Protein AF-A0A1V5KJ28-F1 (afdb_monomer_lite)

Sequence (59 aa):
MLCGPFSDYGGGMVVVNAPTREEARAIFESDPYVAEGYKTYQLRTLEVANRENGYLLGE

Structure (mmCIF, N/CA/C/O backbone):
data_AF-A0A1V5KJ28-F1
#
_entry.id   AF-A0A1V5KJ28-F1
#
loop_
_atom_site.group_PDB
_atom_site.id
_atom_site.type_symbol
_atom_site.label_atom_id
_atom_site.label_alt_id
_atom_site.label_comp_id
_atom_site.label_asym_id
_atom_site.label_entity_id
_atom_site.label_seq_id
_atom_site.pdbx_PDB_ins_code
_atom_site.Cartn_x
_atom_site.Cartn_y
_atom_site.Cartn_z
_atom_site.occupancy
_atom_site.B_iso_or_equiv
_atom_site.auth_seq_id
_atom_site.auth_comp_id
_atom_site.auth_asym_id
_atom_site.auth_atom_id
_atom_site.pdbx_PDB_model_num
ATOM 1 N N . MET A 1 1 ? -1.075 9.934 -2.081 1.00 75.00 1 MET A N 1
ATOM 2 C CA . MET A 1 1 ? -1.841 8.673 -2.106 1.00 75.00 1 MET A CA 1
ATOM 3 C C . MET A 1 1 ? -1.906 8.227 -3.554 1.00 75.00 1 MET A C 1
ATOM 5 O O . MET A 1 1 ? -2.296 9.040 -4.382 1.00 75.00 1 MET A O 1
ATOM 9 N N . LEU A 1 2 ? -1.442 7.017 -3.865 1.00 91.44 2 LEU A N 1
ATOM 10 C CA . LEU A 1 2 ? -1.557 6.423 -5.203 1.00 91.44 2 LEU A CA 1
ATOM 11 C C . LEU A 1 2 ? -2.605 5.317 -5.125 1.00 91.44 2 LEU A C 1
ATOM 13 O O . LEU A 1 2 ? -2.520 4.481 -4.228 1.00 91.44 2 LEU A O 1
ATOM 17 N N . CYS A 1 3 ? -3.586 5.307 -6.019 1.00 93.56 3 CYS A N 1
ATOM 18 C CA . CYS A 1 3 ? -4.607 4.267 -6.040 1.00 93.56 3 CYS A CA 1
ATOM 19 C C . CYS A 1 3 ? -5.158 4.028 -7.444 1.00 93.56 3 CYS A C 1
ATOM 21 O O . CYS A 1 3 ? -5.152 4.928 -8.283 1.00 93.56 3 CYS A O 1
ATOM 23 N N . GLY A 1 4 ? -5.644 2.812 -7.687 1.00 93.88 4 GLY A N 1
ATOM 24 C CA . GLY A 1 4 ? -6.323 2.472 -8.932 1.00 93.88 4 GLY A CA 1
ATOM 25 C C . GLY A 1 4 ? -6.679 0.989 -9.041 1.00 93.88 4 GLY A C 1
ATOM 26 O O . GLY A 1 4 ? -6.093 0.161 -8.335 1.00 93.88 4 GLY A O 1
ATOM 27 N N . PRO A 1 5 ? -7.650 0.650 -9.904 1.00 95.94 5 PRO A N 1
ATOM 28 C CA . PRO A 1 5 ? -7.943 -0.732 -10.249 1.00 95.94 5 PRO A CA 1
ATOM 29 C C . PRO A 1 5 ? -6.833 -1.317 -11.129 1.00 95.94 5 PRO A C 1
ATOM 31 O O . PRO A 1 5 ? -6.173 -0.592 -11.877 1.00 95.94 5 PRO A O 1
ATOM 34 N N . PHE A 1 6 ? -6.660 -2.634 -11.075 1.00 95.62 6 PHE A N 1
ATOM 35 C CA . PHE A 1 6 ? -5.872 -3.336 -12.083 1.00 95.62 6 PHE A CA 1
ATOM 36 C C . PHE A 1 6 ? -6.698 -3.464 -13.367 1.00 95.62 6 PHE A C 1
ATOM 38 O O . PHE A 1 6 ? -7.901 -3.713 -13.318 1.00 95.62 6 PHE A O 1
ATOM 45 N N . SER A 1 7 ? -6.068 -3.276 -14.525 1.00 96.62 7 SER A N 1
ATOM 46 C CA . SER A 1 7 ? -6.752 -3.368 -15.824 1.00 96.62 7 SER A CA 1
ATOM 47 C C . SER A 1 7 ? -7.003 -4.808 -16.278 1.00 96.62 7 SER A C 1
ATOM 49 O O . SER A 1 7 ? -7.800 -5.041 -17.180 1.00 96.62 7 SER A O 1
ATOM 51 N N . ASP A 1 8 ? -6.299 -5.762 -15.679 1.00 96.44 8 ASP A N 1
ATOM 52 C CA . ASP A 1 8 ? -6.210 -7.168 -16.072 1.00 96.44 8 ASP A CA 1
ATOM 53 C C . ASP A 1 8 ? -6.601 -8.139 -14.943 1.00 96.44 8 ASP A C 1
ATOM 55 O O . ASP A 1 8 ? -6.612 -9.353 -15.145 1.00 96.44 8 ASP A O 1
ATOM 59 N N . TYR A 1 9 ? -6.961 -7.626 -13.764 1.00 93.50 9 TYR A N 1
ATOM 60 C CA . TYR A 1 9 ? -7.347 -8.431 -12.610 1.00 93.50 9 TYR A CA 1
ATOM 61 C C . TYR A 1 9 ? -8.474 -7.774 -11.810 1.00 93.50 9 TYR A C 1
ATOM 63 O O . TYR A 1 9 ? -8.524 -6.555 -11.648 1.00 93.50 9 TYR A O 1
ATOM 71 N N . GLY A 1 10 ? -9.370 -8.598 -11.260 1.00 90.94 10 GLY A N 1
ATOM 72 C CA . GLY A 1 10 ? -10.428 -8.150 -10.356 1.00 90.94 10 GLY A CA 1
ATOM 73 C C . GLY A 1 10 ? -9.849 -7.667 -9.026 1.00 90.94 10 GLY A C 1
ATOM 74 O O . GLY A 1 10 ? -9.691 -8.449 -8.093 1.00 90.94 10 GLY A O 1
ATOM 75 N N . GLY A 1 11 ? -9.513 -6.381 -8.940 1.00 92.19 11 GLY A N 1
ATOM 76 C CA . GLY A 1 11 ? -8.946 -5.772 -7.742 1.00 92.19 11 GLY A CA 1
ATOM 77 C C . GLY A 1 11 ? -8.298 -4.419 -8.019 1.00 92.19 11 GLY A C 1
ATOM 78 O O . GLY A 1 11 ? -8.525 -3.792 -9.051 1.00 92.19 11 GLY A O 1
ATOM 79 N N . GLY A 1 12 ? -7.474 -3.968 -7.080 1.00 94.19 12 GLY A N 1
ATOM 80 C CA . GLY A 1 12 ? -6.697 -2.745 -7.218 1.00 94.19 12 GLY A CA 1
ATOM 81 C C . GLY A 1 12 ? -5.627 -2.637 -6.146 1.00 94.19 12 GLY A C 1
ATOM 82 O O . GLY A 1 12 ? -5.491 -3.509 -5.286 1.00 94.19 12 GLY A O 1
ATOM 83 N N . MET A 1 13 ? -4.884 -1.540 -6.189 1.00 95.69 13 MET A N 1
ATOM 84 C CA . MET A 1 13 ? -3.851 -1.226 -5.211 1.00 95.69 13 MET A CA 1
ATOM 85 C C . MET A 1 13 ? -4.057 0.181 -4.670 1.00 95.69 13 MET A C 1
ATOM 87 O O . MET A 1 13 ? -4.466 1.088 -5.393 1.00 95.69 13 MET A O 1
ATOM 91 N N . VAL A 1 14 ? -3.739 0.357 -3.391 1.00 93.69 14 VAL A N 1
ATOM 92 C CA . VAL A 1 14 ? -3.700 1.656 -2.727 1.00 93.69 14 VAL A CA 1
ATOM 93 C C . VAL A 1 14 ? -2.393 1.739 -1.947 1.00 93.69 14 VAL A C 1
ATOM 95 O O . VAL A 1 14 ? -2.099 0.874 -1.126 1.00 93.69 14 VAL A O 1
ATOM 98 N N . VAL A 1 15 ? -1.616 2.789 -2.198 1.00 95.44 15 VAL A N 1
ATOM 99 C CA . VAL A 1 15 ? -0.392 3.115 -1.464 1.00 95.44 15 VAL A CA 1
ATOM 100 C C . VAL A 1 15 ? -0.654 4.365 -0.632 1.00 95.44 15 VAL A C 1
ATOM 102 O O . VAL A 1 15 ? -0.884 5.464 -1.161 1.00 95.44 15 VAL A O 1
ATOM 105 N N . VAL A 1 16 ? -0.620 4.182 0.684 1.00 94.06 16 VAL A N 1
ATOM 106 C CA . VAL A 1 16 ? -0.767 5.240 1.686 1.00 94.06 16 VAL A CA 1
ATOM 107 C C . VAL A 1 16 ? 0.550 5.440 2.421 1.00 94.06 16 VAL A C 1
ATOM 109 O O . VAL A 1 16 ? 1.309 4.494 2.615 1.00 94.06 16 VAL A O 1
ATOM 112 N N . ASN A 1 17 ? 0.817 6.677 2.830 1.00 94.25 17 ASN A N 1
ATOM 113 C CA . ASN A 1 17 ? 1.875 6.961 3.787 1.00 94.25 17 ASN A CA 1
ATOM 114 C C . ASN A 1 17 ? 1.241 6.937 5.181 1.00 94.25 17 ASN A C 1
ATOM 116 O O . ASN A 1 17 ? 0.330 7.723 5.438 1.00 94.25 17 ASN A O 1
ATOM 120 N N . ALA A 1 18 ? 1.685 6.011 6.025 1.00 94.62 18 ALA A N 1
ATOM 121 C CA . ALA A 1 18 ? 1.219 5.859 7.394 1.00 94.62 18 ALA A CA 1
ATOM 122 C C . ALA A 1 18 ? 2.431 5.626 8.316 1.00 94.62 18 ALA A C 1
ATOM 124 O O . ALA A 1 18 ? 3.290 4.809 7.971 1.00 94.62 18 ALA A O 1
ATOM 125 N N . PRO A 1 19 ? 2.501 6.299 9.478 1.00 94.31 19 PRO A N 1
ATOM 126 C CA . PRO A 1 19 ? 3.550 6.100 10.481 1.00 94.31 19 PRO A CA 1
ATOM 127 C C . PRO A 1 19 ? 3.682 4.655 10.970 1.00 94.31 19 PRO A C 1
ATOM 129 O O . PRO A 1 19 ? 4.784 4.195 11.261 1.00 94.31 19 PRO A O 1
ATOM 132 N N . THR A 1 20 ? 2.558 3.941 11.068 1.00 96.19 20 THR A N 1
ATOM 133 C CA . THR A 1 20 ? 2.497 2.570 11.578 1.00 96.19 20 THR A CA 1
ATOM 134 C C . THR A 1 20 ? 1.607 1.688 10.709 1.00 96.19 20 THR A C 1
ATOM 136 O O . THR A 1 20 ? 0.745 2.154 9.955 1.00 96.19 20 THR A O 1
ATOM 139 N N . ARG A 1 21 ? 1.801 0.371 10.822 1.00 95.69 21 ARG A N 1
ATOM 140 C CA . ARG A 1 21 ? 0.973 -0.614 10.118 1.00 95.69 21 ARG A CA 1
ATOM 141 C C . ARG A 1 21 ? -0.466 -0.607 10.638 1.00 95.69 21 ARG A C 1
ATOM 143 O O . ARG A 1 21 ? -1.392 -0.883 9.880 1.00 95.69 21 ARG A O 1
ATOM 150 N N . GLU A 1 22 ? -0.649 -0.309 11.915 1.00 96.94 22 GLU A N 1
ATOM 151 C CA . GLU A 1 22 ? -1.935 -0.205 12.597 1.00 96.94 22 GLU A CA 1
ATOM 152 C C . GLU A 1 22 ? -2.728 0.995 12.074 1.00 96.94 22 GLU A C 1
ATOM 154 O O . GLU A 1 22 ? -3.898 0.845 11.733 1.00 96.94 22 GLU A O 1
ATOM 159 N N . GLU A 1 23 ? -2.083 2.151 11.899 1.00 95.75 23 GLU A N 1
ATOM 160 C CA . GLU A 1 23 ? -2.709 3.316 11.262 1.00 95.75 23 GLU A CA 1
ATOM 161 C C . GLU A 1 23 ? -3.064 3.040 9.799 1.00 95.75 23 GLU A C 1
ATOM 163 O O . GLU A 1 23 ? -4.174 3.350 9.366 1.00 95.75 23 GLU A O 1
ATOM 168 N N . ALA A 1 24 ? -2.176 2.379 9.046 1.00 95.62 24 ALA A N 1
ATOM 169 C CA . ALA A 1 24 ? -2.489 1.954 7.682 1.00 95.62 24 ALA A CA 1
ATOM 170 C C . ALA A 1 24 ? -3.718 1.033 7.645 1.00 95.62 24 ALA A C 1
ATOM 172 O O . ALA A 1 24 ? -4.575 1.174 6.776 1.00 95.62 24 ALA A O 1
ATOM 173 N N . ARG A 1 25 ? -3.825 0.099 8.598 1.00 96.06 25 ARG A N 1
ATOM 174 C CA . ARG A 1 25 ? -4.972 -0.805 8.718 1.00 96.06 25 ARG A CA 1
ATOM 175 C C . ARG A 1 25 ? -6.259 -0.047 9.024 1.00 96.06 25 ARG A C 1
ATOM 177 O O . ARG A 1 25 ? -7.250 -0.293 8.347 1.00 96.06 25 ARG A O 1
ATOM 184 N N . ALA A 1 26 ? -6.228 0.875 9.983 1.00 95.75 26 ALA A N 1
ATOM 185 C CA . ALA A 1 26 ? -7.395 1.661 10.372 1.00 95.75 26 ALA A CA 1
ATOM 186 C C . ALA A 1 26 ? -7.973 2.454 9.188 1.00 95.75 26 ALA A C 1
ATOM 188 O O . ALA A 1 26 ? -9.190 2.528 9.036 1.00 95.75 26 ALA A O 1
ATOM 189 N N . ILE A 1 27 ? -7.112 2.978 8.305 1.00 92.62 27 ILE A N 1
ATOM 190 C CA . ILE A 1 27 ? -7.546 3.645 7.069 1.00 92.62 27 ILE A CA 1
ATOM 191 C C . ILE A 1 27 ? -8.403 2.700 6.209 1.00 92.62 27 ILE A C 1
ATOM 193 O O . ILE A 1 27 ? -9.495 3.084 5.799 1.00 92.62 27 ILE A O 1
ATOM 197 N N . PHE A 1 28 ? -7.955 1.464 5.962 1.00 91.94 28 PHE A N 1
ATOM 198 C CA . PHE A 1 28 ? -8.705 0.510 5.131 1.00 91.94 28 PHE A CA 1
ATOM 199 C C . PHE A 1 28 ? -9.942 -0.068 5.820 1.00 91.94 28 PHE A C 1
ATOM 201 O O . PHE A 1 28 ? -10.962 -0.248 5.164 1.00 91.94 28 PHE A O 1
ATOM 208 N N . GLU A 1 29 ? -9.882 -0.340 7.124 1.00 94.62 29 GLU A N 1
ATOM 209 C CA . GLU A 1 29 ? -11.031 -0.862 7.878 1.00 94.62 29 GLU A CA 1
ATOM 210 C C . GLU A 1 29 ? -12.155 0.176 8.029 1.00 94.62 29 GLU A C 1
ATOM 212 O O . GLU A 1 29 ? -13.302 -0.198 8.257 1.00 94.62 29 GLU A O 1
ATOM 217 N N . SER A 1 30 ? -11.853 1.468 7.848 1.00 93.94 30 SER A N 1
ATOM 218 C CA . SER A 1 30 ? -12.865 2.532 7.809 1.00 93.94 30 SER A CA 1
ATOM 219 C C . SER A 1 30 ? -13.648 2.626 6.491 1.00 93.94 30 SER A C 1
ATOM 221 O O . SER A 1 30 ? -14.656 3.332 6.447 1.00 93.94 30 SER A O 1
ATOM 223 N N . ASP A 1 31 ? -13.227 1.934 5.421 1.00 91.00 31 ASP A N 1
ATOM 224 C CA . ASP A 1 31 ? -13.987 1.879 4.166 1.00 91.00 31 ASP A CA 1
ATOM 225 C C . ASP A 1 31 ? -15.261 1.034 4.386 1.00 91.00 31 ASP A C 1
ATOM 227 O O . ASP A 1 31 ? -15.142 -0.151 4.724 1.00 91.00 31 ASP A O 1
ATOM 231 N N . PRO A 1 32 ? -16.476 1.581 4.166 1.00 93.62 32 PRO A N 1
ATOM 232 C CA . PRO A 1 32 ? -17.725 0.843 4.350 1.00 93.62 32 PRO A CA 1
ATOM 233 C C . PRO A 1 32 ? -17.769 -0.476 3.578 1.00 93.62 32 PRO A C 1
ATOM 235 O O . PRO A 1 32 ? -18.281 -1.469 4.079 1.00 93.62 32 PRO A O 1
ATOM 238 N N . TYR A 1 33 ? -17.168 -0.541 2.389 1.00 91.44 33 TYR A N 1
ATOM 239 C CA . TYR A 1 33 ? -17.143 -1.774 1.606 1.00 91.44 33 TYR A CA 1
ATOM 240 C C . TYR A 1 33 ? -16.267 -2.857 2.237 1.00 91.44 33 TYR A C 1
ATOM 242 O O . TYR A 1 33 ? -16.513 -4.040 2.015 1.00 91.44 33 TYR A O 1
ATOM 250 N N . VAL A 1 34 ? -15.243 -2.475 2.999 1.00 93.38 34 VAL A N 1
ATOM 251 C CA . VAL A 1 34 ? -14.426 -3.418 3.769 1.00 93.38 34 VAL A CA 1
ATOM 252 C C . VAL A 1 34 ? -15.163 -3.812 5.047 1.00 93.38 34 VAL A C 1
ATOM 254 O O . VAL A 1 34 ? -15.298 -5.003 5.321 1.00 93.38 34 VAL A O 1
ATOM 257 N N . ALA A 1 35 ? -15.698 -2.837 5.787 1.00 93.81 35 ALA A N 1
ATOM 258 C CA . ALA A 1 35 ? -16.423 -3.070 7.037 1.00 93.81 35 ALA A CA 1
ATOM 259 C C . ALA A 1 35 ? -17.678 -3.945 6.851 1.00 93.81 35 ALA A C 1
ATOM 261 O O . ALA A 1 35 ? -17.968 -4.804 7.681 1.00 93.81 35 ALA A O 1
ATOM 262 N N . GLU A 1 36 ? -18.395 -3.767 5.741 1.00 95.50 36 GLU A N 1
ATOM 263 C CA . GLU A 1 36 ? -19.588 -4.543 5.384 1.00 95.50 36 GLU A CA 1
ATOM 264 C C . GLU A 1 36 ? -19.251 -5.854 4.640 1.00 95.50 36 GLU A C 1
ATOM 266 O O . GLU A 1 36 ? -20.148 -6.614 4.279 1.00 95.50 36 GLU A O 1
ATOM 271 N N . GLY A 1 37 ? -17.964 -6.156 4.419 1.00 93.50 37 GLY A N 1
ATOM 272 C CA . GLY A 1 37 ? -17.501 -7.432 3.858 1.00 93.50 37 GLY A CA 1
ATOM 273 C C . GLY A 1 37 ? -17.594 -7.568 2.332 1.00 93.50 37 GLY A C 1
ATOM 274 O O . GLY A 1 37 ? -17.341 -8.648 1.801 1.00 93.50 37 GLY A O 1
ATOM 275 N N . TYR A 1 38 ? -17.909 -6.495 1.604 1.00 91.62 38 TYR A N 1
ATOM 276 C CA . TYR A 1 38 ? -17.941 -6.485 0.134 1.00 91.62 38 TYR A CA 1
ATOM 277 C C . TYR A 1 38 ? -16.550 -6.489 -0.510 1.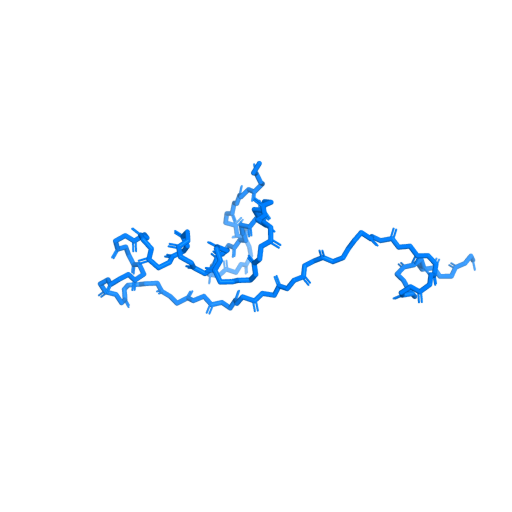00 91.62 38 TYR A C 1
ATOM 279 O O . TYR A 1 38 ? -16.406 -6.866 -1.674 1.00 91.62 38 TYR A O 1
ATOM 287 N N . LYS A 1 39 ? -15.521 -6.047 0.218 1.00 91.19 39 LYS A N 1
ATOM 288 C CA . LYS A 1 39 ? -14.128 -6.029 -0.232 1.00 91.19 39 LYS A CA 1
ATOM 289 C C . LYS A 1 39 ? -13.218 -6.668 0.804 1.00 91.19 39 LYS A C 1
ATOM 291 O O . LYS A 1 39 ? -13.304 -6.390 1.994 1.00 91.19 39 LYS A O 1
ATOM 296 N N . THR A 1 40 ? -12.271 -7.458 0.319 1.00 93.12 40 THR A N 1
ATOM 297 C CA . THR A 1 40 ? -11.149 -7.978 1.108 1.00 93.12 40 THR A CA 1
ATOM 298 C C . THR A 1 40 ? -9.856 -7.299 0.678 1.00 93.12 40 THR A C 1
ATOM 300 O O . THR A 1 40 ? -9.743 -6.858 -0.466 1.00 93.12 40 THR A O 1
ATOM 303 N N . TYR A 1 41 ? -8.849 -7.268 1.546 1.00 94.50 41 TYR A N 1
ATOM 304 C CA . TYR A 1 41 ? -7.548 -6.687 1.222 1.00 94.50 41 TYR A CA 1
ATOM 305 C C . TYR A 1 41 ? -6.400 -7.485 1.840 1.00 94.50 41 TYR A C 1
ATOM 307 O O . TYR A 1 41 ? -6.575 -8.260 2.780 1.00 94.50 41 TYR A O 1
ATOM 315 N N . GLN A 1 42 ? -5.197 -7.265 1.312 1.00 95.75 42 GLN A N 1
ATOM 316 C CA . GLN A 1 42 ? -3.953 -7.665 1.956 1.00 95.75 42 GLN A CA 1
ATOM 317 C C . GLN A 1 42 ? -3.153 -6.412 2.292 1.00 95.75 42 GLN A C 1
ATOM 319 O O . GLN A 1 42 ? -2.981 -5.537 1.449 1.00 95.75 42 GLN A O 1
ATOM 324 N N . LEU A 1 43 ? -2.631 -6.345 3.516 1.00 96.25 43 LEU A N 1
ATOM 325 C CA . LEU A 1 43 ? -1.768 -5.249 3.946 1.00 96.25 43 LEU A CA 1
ATOM 326 C C . LEU A 1 43 ? -0.298 -5.676 3.886 1.00 96.25 43 LEU A 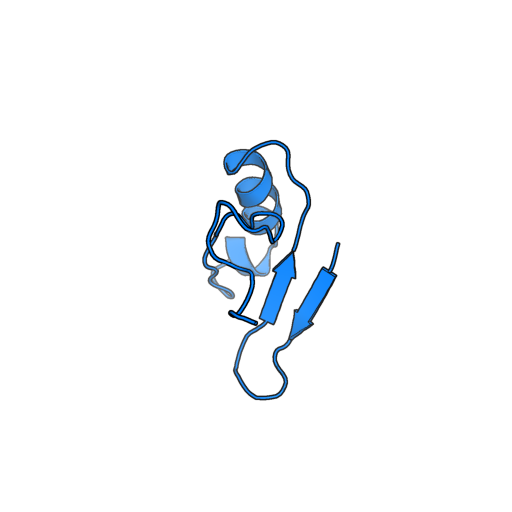C 1
ATOM 328 O O . LEU A 1 43 ? 0.078 -6.713 4.453 1.00 96.25 43 LEU A O 1
ATOM 332 N N . ARG A 1 44 ? 0.528 -4.871 3.216 1.00 96.56 44 ARG A N 1
ATOM 333 C CA . ARG A 1 44 ? 1.983 -5.033 3.094 1.00 96.56 44 ARG A CA 1
ATOM 334 C C . ARG A 1 44 ? 2.665 -3.686 3.316 1.00 96.56 44 ARG A C 1
ATOM 336 O O . ARG A 1 44 ? 2.126 -2.660 2.912 1.00 96.56 44 ARG A O 1
ATOM 343 N N . THR A 1 45 ? 3.833 -3.706 3.950 1.00 95.56 45 THR A N 1
ATOM 344 C CA . THR A 1 45 ? 4.698 -2.527 4.066 1.00 95.56 45 THR A CA 1
ATOM 345 C C . THR A 1 45 ? 5.554 -2.442 2.811 1.00 95.56 45 THR A C 1
ATOM 347 O O . THR A 1 45 ? 6.178 -3.431 2.433 1.00 95.56 45 THR A O 1
ATOM 350 N N . LEU A 1 46 ? 5.553 -1.281 2.161 1.00 94.12 46 LEU A N 1
ATOM 351 C CA . LEU A 1 46 ? 6.404 -1.006 1.010 1.00 94.12 46 LEU A CA 1
ATOM 352 C C . LEU A 1 46 ? 7.657 -0.274 1.488 1.00 94.12 46 LEU A C 1
ATOM 354 O O . LEU A 1 46 ? 7.551 0.784 2.107 1.00 94.12 46 LEU A O 1
ATOM 358 N N . GLU A 1 47 ? 8.827 -0.824 1.188 1.00 92.75 47 GLU A N 1
ATOM 359 C CA . GLU A 1 47 ? 10.100 -0.145 1.418 1.00 92.75 47 GLU A CA 1
ATOM 360 C C . GLU A 1 47 ? 10.513 0.664 0.191 1.00 92.75 47 GLU A C 1
ATOM 362 O O . GLU A 1 47 ? 10.211 0.305 -0.949 1.00 92.75 47 GLU A O 1
ATOM 367 N N . VAL A 1 48 ? 11.244 1.754 0.424 1.00 91.31 48 VAL A N 1
ATOM 368 C CA . VAL A 1 48 ? 11.887 2.484 -0.668 1.00 91.31 48 VAL A CA 1
ATOM 369 C C . VAL A 1 48 ? 12.925 1.569 -1.309 1.00 91.31 48 VAL A C 1
ATOM 371 O O . VAL A 1 48 ? 13.804 1.031 -0.633 1.00 91.31 48 VAL A O 1
ATOM 374 N N . ALA A 1 49 ? 12.814 1.413 -2.623 1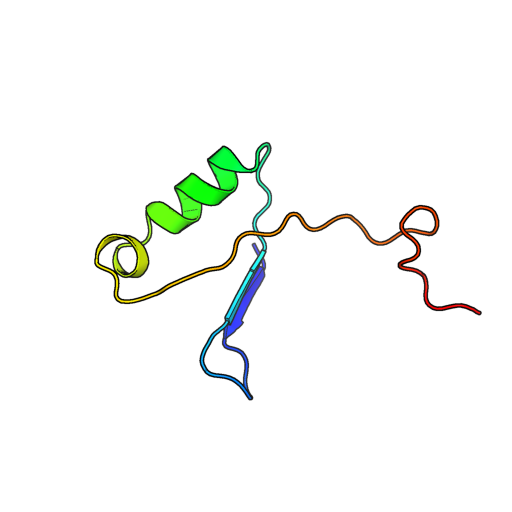.00 91.44 49 ALA A N 1
ATOM 375 C CA . ALA A 1 49 ? 13.760 0.681 -3.448 1.00 91.44 49 ALA A CA 1
ATOM 376 C C . ALA A 1 49 ? 15.203 1.143 -3.196 1.00 91.44 49 ALA A C 1
ATOM 378 O O . ALA A 1 49 ? 15.508 2.328 -3.341 1.00 91.44 49 ALA A O 1
ATOM 379 N N . ASN A 1 50 ? 16.096 0.218 -2.843 1.00 90.38 50 ASN A N 1
ATOM 380 C CA . ASN A 1 50 ? 17.513 0.514 -2.666 1.00 90.38 50 ASN A CA 1
ATOM 381 C C . ASN A 1 50 ? 18.391 -0.734 -2.903 1.00 90.38 50 ASN A C 1
ATOM 383 O O . ASN A 1 50 ? 17.909 -1.814 -3.244 1.00 90.38 50 ASN A O 1
ATOM 387 N N . ARG A 1 51 ? 19.716 -0.569 -2.791 1.00 90.38 51 ARG A N 1
ATOM 388 C CA . ARG A 1 51 ? 20.680 -1.668 -2.974 1.00 90.38 51 ARG A CA 1
ATOM 389 C C . ARG A 1 51 ? 20.643 -2.671 -1.817 1.00 90.38 51 ARG A C 1
ATOM 391 O O . ARG A 1 51 ? 20.825 -3.861 -2.045 1.00 90.38 51 ARG A O 1
ATOM 398 N N . GLU A 1 52 ? 20.431 -2.193 -0.596 1.00 91.19 52 GLU A N 1
ATOM 399 C CA . GLU A 1 52 ? 20.497 -2.981 0.641 1.00 91.19 52 GLU A CA 1
ATOM 400 C C . GLU A 1 52 ? 19.331 -3.973 0.749 1.00 91.19 52 GLU A C 1
ATOM 402 O O . GLU A 1 52 ? 19.525 -5.083 1.235 1.00 91.19 52 GLU A O 1
ATOM 407 N N . ASN A 1 53 ? 18.153 -3.621 0.221 1.00 90.75 53 ASN A N 1
AT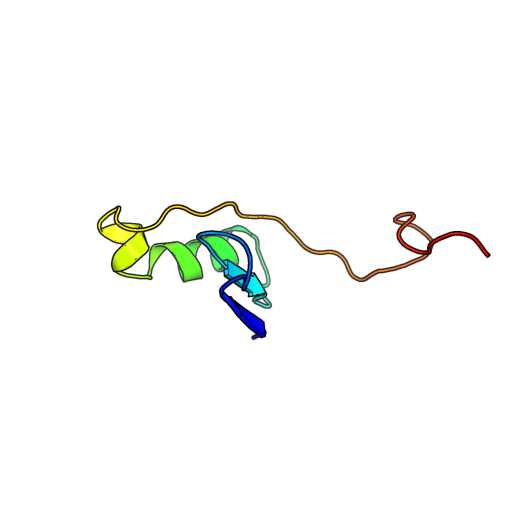OM 408 C CA . ASN A 1 53 ? 17.002 -4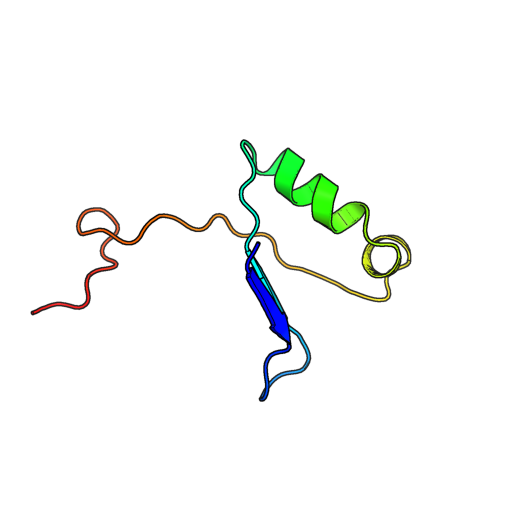.523 0.122 1.00 90.75 53 ASN A CA 1
ATOM 409 C C . ASN A 1 53 ? 16.943 -5.322 -1.192 1.00 90.75 53 ASN A C 1
ATOM 411 O O . ASN A 1 53 ? 15.929 -5.953 -1.485 1.00 90.75 53 ASN A O 1
ATOM 415 N N . GLY A 1 54 ? 18.027 -5.320 -1.980 1.00 88.06 54 GLY A N 1
ATOM 416 C CA . GLY A 1 54 ? 18.156 -6.139 -3.189 1.00 88.06 54 GLY A CA 1
ATOM 417 C C . GLY A 1 54 ? 17.192 -5.765 -4.319 1.00 88.06 54 GLY A C 1
ATOM 418 O O . GLY A 1 54 ? 17.009 -6.556 -5.240 1.00 88.06 54 GLY A O 1
ATOM 419 N N . TYR A 1 55 ? 16.565 -4.583 -4.259 1.00 88.25 55 TYR A N 1
ATOM 420 C CA . TYR A 1 55 ? 15.564 -4.164 -5.243 1.00 88.25 55 TYR A CA 1
ATOM 421 C C . TYR A 1 55 ? 16.179 -3.638 -6.546 1.00 88.25 55 TYR A C 1
ATOM 423 O O . TYR A 1 55 ? 15.515 -3.588 -7.581 1.00 88.25 55 TYR A O 1
ATOM 431 N N . LEU A 1 56 ? 17.451 -3.236 -6.524 1.00 80.88 56 LEU A N 1
ATOM 432 C CA . LEU A 1 56 ? 18.147 -2.880 -7.755 1.00 80.88 56 LEU A CA 1
ATOM 433 C C . LEU A 1 56 ? 18.357 -4.157 -8.579 1.00 80.88 56 LEU A C 1
ATOM 435 O O . LEU A 1 56 ? 19.189 -4.994 -8.227 1.00 80.88 56 LEU A O 1
ATOM 439 N N . LEU A 1 57 ? 1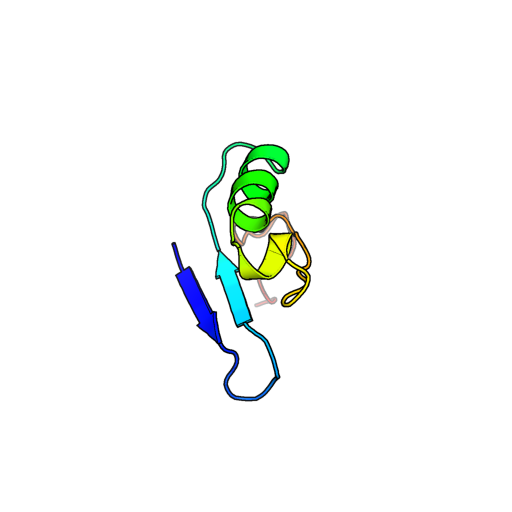7.580 -4.298 -9.659 1.00 70.31 57 LEU A N 1
ATOM 440 C CA . LEU A 1 57 ? 17.852 -5.269 -10.718 1.00 70.31 57 LEU A CA 1
ATOM 441 C C . LEU A 1 57 ? 19.319 -5.083 -11.127 1.00 70.31 57 LEU A C 1
ATOM 443 O O . LEU A 1 57 ? 19.743 -3.946 -11.335 1.00 70.31 57 LEU A O 1
ATOM 447 N N . GLY A 1 58 ? 20.089 -6.176 -11.127 1.00 66.50 58 GLY A N 1
ATOM 448 C CA . GLY A 1 58 ? 21.528 -6.147 -11.401 1.00 66.50 58 GLY A CA 1
ATOM 449 C C . GLY A 1 58 ? 21.863 -5.360 -12.671 1.00 66.50 58 GLY A C 1
ATOM 450 O O . GLY A 1 58 ? 21.053 -5.317 -13.598 1.00 66.50 58 GLY A O 1
ATOM 451 N N . GLU A 1 59 ? 23.035 -4.722 -12.663 1.00 53.81 59 GLU A N 1
ATOM 452 C CA . GLU A 1 59 ? 23.625 -4.082 -13.850 1.00 53.81 59 GLU A CA 1
ATOM 453 C C . GLU A 1 59 ? 23.765 -5.062 -15.023 1.00 53.81 59 GLU A C 1
ATOM 455 O O . GLU A 1 59 ? 24.095 -6.247 -14.774 1.00 53.81 59 GLU A O 1
#

pLDDT: mean 91.58, std 7.57, range [53.81, 96.94]

Secondary structure (DSSP, 8-state):
-EEEE-SSSS-EEEE---SSHHHHHHHHHTSHHHHTTS------PPPPP-TTTT-S---

Radius of gyration: 14.4 Å; chains: 1; bounding box: 43×17×29 Å

Foldseek 3Di:
DDWDADPPDDGIDDDDDDPDQVRVVVVVCPPVCVVVPVDDDDDDDDDDDDVVVVNPDDD